Protein AF-A0A963NN75-F1 (afdb_monomer_lite)

pLDDT: mean 95.21, std 5.15, range [66.06, 98.69]

Foldseek 3Di:
DPDQLQFWAFPVRAFWAAPPPRATWGQQPVVRAIDHPPDPPGDGDNWDWDWHQTWGADPPRDTPDGGTTTITGNNVVVCVVCVVVQLVVVCVVPVDHSVVVVVVVVVCVVQQQPPDWDDDPNDIDHDGPDDDDDDPPVQPDVCNVVVVVD

Sequence (150 aa):
RHTNSPYLVGPHGYYLRDRATRKPLVWDEAAGRAATHDAPGIREALSASVQVDAVEIGADDELLADGMLAGQTAFDKLVAHMAPYSPEWAAGICDVPAQAMRKIANEYLDHACVGQTIEINGKTMPYRPVAVTLGKTVNNGWGGYECCWA

Secondary structure (DSSP, 8-state):
--SSTTBEE-TTSSBEE-TTT-PBEEEETTTTEEEETT-TT--B-SS-EEEEEEEEE-GGG-EEEEEEEEEEEHHHHHHHHHTT--HHHHHHHH---HHHHHHHHHHHHHH--TT-EEEETTEEEE---------TTTSSSTTHHHHHH-

Radius of gyration: 19.44 Å; chains: 1; bounding box: 49×41×51 Å

Structure (mmCIF, N/CA/C/O backbone):
data_AF-A0A963NN75-F1
#
_entry.id   AF-A0A963NN75-F1
#
loop_
_atom_site.group_PDB
_atom_site.id
_atom_site.type_symbol
_atom_site.label_atom_id
_atom_site.label_alt_id
_atom_site.label_comp_id
_atom_site.label_asym_id
_atom_site.label_entity_id
_atom_site.label_seq_id
_atom_site.pdbx_PDB_ins_code
_atom_site.Cartn_x
_atom_site.Cartn_y
_atom_site.Cartn_z
_atom_site.occupancy
_atom_site.B_iso_or_equiv
_atom_site.auth_seq_id
_atom_site.auth_comp_id
_atom_site.auth_asym_id
_atom_site.auth_atom_id
_atom_site.pdbx_PDB_model_num
ATOM 1 N N . ARG A 1 1 ? -6.627 -7.294 -2.985 1.00 66.06 1 ARG A N 1
ATOM 2 C CA . ARG A 1 1 ? -7.280 -6.958 -4.273 1.00 66.06 1 ARG A CA 1
ATOM 3 C C . ARG A 1 1 ? -8.218 -5.749 -4.154 1.00 66.06 1 ARG A C 1
ATOM 5 O O . ARG A 1 1 ? -9.378 -5.919 -4.447 1.00 66.06 1 ARG A O 1
ATOM 12 N N . HIS A 1 2 ? -7.778 -4.562 -3.722 1.00 83.38 2 HIS A N 1
ATOM 13 C CA . HIS A 1 2 ? -8.519 -3.277 -3.868 1.00 83.38 2 HIS A CA 1
ATOM 14 C C . HIS A 1 2 ? -7.594 -2.061 -3.635 1.00 83.38 2 HIS A C 1
ATOM 16 O O . HIS A 1 2 ? -8.053 -0.931 -3.522 1.00 83.38 2 HIS A O 1
ATOM 22 N N . THR A 1 3 ? -6.288 -2.298 -3.524 1.00 93.06 3 THR A N 1
ATOM 23 C CA . THR A 1 3 ? -5.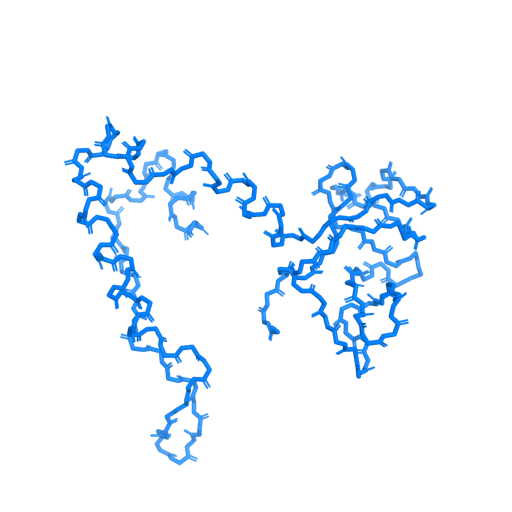266 -1.313 -3.173 1.00 93.06 3 THR A CA 1
ATOM 24 C C . THR A 1 3 ? -4.089 -1.497 -4.126 1.00 93.06 3 THR A C 1
ATOM 26 O O . THR A 1 3 ? -3.961 -2.536 -4.774 1.00 93.06 3 THR A O 1
ATOM 29 N N . ASN A 1 4 ? -3.206 -0.509 -4.171 1.00 96.31 4 ASN A N 1
ATOM 30 C CA . ASN A 1 4 ? -1.924 -0.552 -4.878 1.00 96.31 4 ASN A CA 1
ATOM 31 C C . ASN A 1 4 ? -0.833 -1.329 -4.117 1.00 96.31 4 ASN A C 1
ATOM 33 O O . ASN A 1 4 ? 0.314 -1.339 -4.550 1.00 96.31 4 ASN A O 1
ATOM 37 N N . SER A 1 5 ? -1.156 -1.968 -2.988 1.00 97.25 5 SER A N 1
ATOM 38 C CA . SER A 1 5 ? -0.186 -2.672 -2.138 1.00 97.25 5 SER A CA 1
ATOM 39 C C . SER A 1 5 ? 0.688 -3.691 -2.900 1.00 97.25 5 SER A C 1
ATOM 41 O O . SER A 1 5 ? 1.884 -3.738 -2.623 1.00 97.25 5 SER A O 1
ATOM 43 N N . PRO A 1 6 ? 0.173 -4.451 -3.890 1.00 97.75 6 PRO A N 1
ATOM 44 C CA . PRO A 1 6 ? 0.994 -5.391 -4.664 1.00 97.75 6 PRO A CA 1
ATOM 45 C C . PRO A 1 6 ? 1.870 -4.756 -5.758 1.00 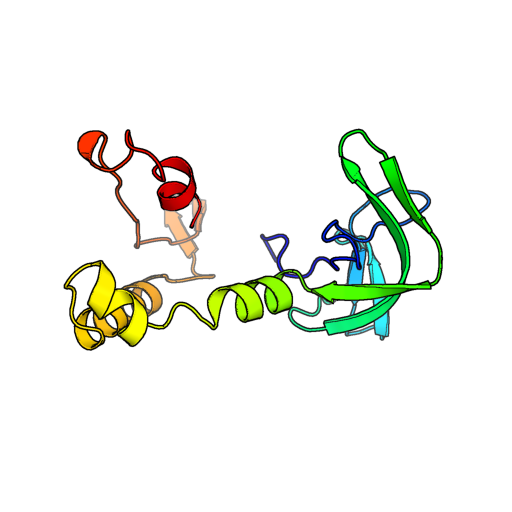97.75 6 PRO A C 1
ATOM 47 O O . PRO A 1 6 ? 2.612 -5.471 -6.431 1.00 97.75 6 PRO A O 1
ATOM 50 N N . TYR A 1 7 ? 1.757 -3.447 -6.011 1.00 98.31 7 TYR A N 1
ATOM 51 C CA . TYR A 1 7 ? 2.466 -2.805 -7.123 1.00 98.31 7 TYR A CA 1
ATOM 52 C C . TYR A 1 7 ? 3.961 -2.759 -6.836 1.00 98.31 7 TYR A C 1
ATOM 54 O O . TYR A 1 7 ? 4.370 -2.462 -5.715 1.00 98.31 7 TYR A O 1
ATOM 62 N N . LEU A 1 8 ? 4.780 -3.021 -7.850 1.00 98.69 8 LEU A N 1
ATOM 63 C CA . LEU A 1 8 ? 6.231 -2.951 -7.735 1.00 98.69 8 LEU A CA 1
ATOM 64 C C . LEU A 1 8 ? 6.690 -1.490 -7.788 1.00 98.69 8 LEU A C 1
ATOM 66 O O . LEU A 1 8 ? 6.340 -0.747 -8.704 1.00 98.69 8 LEU A O 1
ATOM 70 N N . VAL A 1 9 ? 7.490 -1.091 -6.807 1.00 98.69 9 VAL A N 1
ATOM 71 C CA . VAL A 1 9 ? 8.134 0.219 -6.685 1.00 98.69 9 VAL A CA 1
ATOM 72 C C . VAL A 1 9 ? 9.601 0.078 -7.076 1.00 98.69 9 VAL A C 1
ATOM 74 O O . VAL A 1 9 ? 10.292 -0.816 -6.578 1.00 98.69 9 VAL A O 1
ATOM 77 N N . GLY A 1 10 ? 10.045 0.948 -7.978 1.00 98.19 10 GLY A N 1
ATOM 78 C CA . GLY A 1 10 ? 11.388 0.995 -8.531 1.00 98.19 10 GLY A CA 1
ATOM 79 C C . GLY A 1 10 ? 12.405 1.723 -7.649 1.00 98.19 10 GLY A C 1
ATOM 80 O O . GLY A 1 10 ? 12.084 2.178 -6.543 1.00 98.19 10 GLY A O 1
ATOM 81 N N . PRO A 1 11 ? 13.658 1.820 -8.121 1.00 97.44 11 PRO A N 1
ATOM 82 C CA . PRO A 1 11 ? 14.757 2.431 -7.377 1.00 97.44 11 PRO A CA 1
ATOM 83 C C . PRO A 1 11 ? 14.570 3.926 -7.086 1.00 97.44 11 PRO A C 1
ATOM 85 O O . PRO A 1 11 ? 15.097 4.393 -6.077 1.00 97.44 11 PRO A O 1
ATOM 88 N N . HIS A 1 12 ? 13.813 4.665 -7.903 1.00 97.81 12 HIS A N 1
ATOM 89 C CA . HIS A 1 12 ? 13.549 6.094 -7.688 1.00 97.81 12 HIS A CA 1
ATOM 90 C C . HIS A 1 12 ? 12.255 6.357 -6.900 1.00 97.81 12 HIS A C 1
ATOM 92 O O . HIS A 1 12 ? 11.883 7.511 -6.694 1.00 97.81 12 HIS A O 1
ATOM 98 N N . GLY A 1 13 ? 11.582 5.306 -6.417 1.00 97.06 13 GLY A N 1
ATOM 99 C CA . GLY A 1 13 ? 10.380 5.415 -5.590 1.00 97.06 13 GLY A CA 1
ATOM 100 C C . GLY A 1 13 ? 9.067 5.511 -6.371 1.00 97.06 13 GLY A C 1
ATOM 101 O O . GLY A 1 13 ? 8.019 5.693 -5.753 1.00 97.06 13 GLY A O 1
ATOM 102 N N . TYR A 1 14 ? 9.091 5.346 -7.696 1.00 98.19 14 TYR A N 1
ATOM 103 C CA . TYR A 1 14 ? 7.893 5.331 -8.537 1.00 98.19 14 TYR A CA 1
ATOM 104 C C . TYR A 1 14 ? 7.496 3.903 -8.914 1.00 98.19 14 TYR A C 1
ATOM 106 O O . TYR A 1 14 ? 8.262 2.954 -8.754 1.00 98.19 14 TYR A O 1
ATOM 114 N N . TYR A 1 15 ? 6.269 3.712 -9.404 1.00 98.31 15 TYR A N 1
ATOM 115 C CA . TYR A 1 15 ? 5.842 2.386 -9.846 1.00 98.31 15 TYR A CA 1
ATOM 116 C C . TYR A 1 15 ? 6.606 1.940 -11.087 1.00 98.31 15 TYR A C 1
ATOM 118 O O . TYR A 1 15 ? 6.690 2.676 -12.073 1.00 98.31 15 TYR A O 1
ATOM 126 N N . LEU A 1 16 ? 7.067 0.691 -11.060 1.00 98.69 16 LEU A N 1
ATOM 127 C CA . LEU A 1 16 ? 7.514 -0.008 -12.253 1.00 98.69 16 LEU A CA 1
ATOM 128 C C . LEU A 1 16 ? 6.306 -0.290 -13.140 1.00 98.69 16 LEU A C 1
ATOM 130 O O . LEU A 1 16 ? 5.252 -0.743 -12.678 1.00 98.69 16 LEU A O 1
ATOM 134 N N . ARG A 1 17 ? 6.454 0.003 -14.425 1.00 98.62 17 ARG A N 1
ATOM 135 C CA . ARG A 1 17 ? 5.380 -0.052 -15.409 1.00 98.62 17 ARG A CA 1
ATOM 136 C C . ARG A 1 17 ? 5.798 -0.872 -16.614 1.00 98.62 17 ARG A C 1
ATOM 138 O O . ARG A 1 17 ? 6.969 -0.937 -16.982 1.00 98.62 17 ARG A O 1
ATOM 145 N N . ASP A 1 18 ? 4.803 -1.479 -17.242 1.00 98.25 18 ASP A N 1
ATOM 146 C CA . ASP A 1 18 ? 4.961 -2.118 -18.540 1.00 98.25 18 ASP A CA 1
ATOM 147 C C . ASP A 1 18 ? 5.319 -1.070 -19.608 1.00 98.25 18 ASP A C 1
ATOM 149 O O . ASP A 1 18 ? 4.670 -0.026 -19.699 1.00 98.25 18 ASP A O 1
ATOM 153 N N . ARG A 1 19 ? 6.333 -1.348 -20.436 1.00 96.81 19 ARG A N 1
ATOM 154 C CA . ARG A 1 19 ? 6.882 -0.386 -21.412 1.00 96.81 19 ARG A CA 1
ATOM 155 C C . ARG A 1 19 ? 5.852 0.043 -22.462 1.00 96.81 19 ARG A C 1
ATOM 157 O O . ARG A 1 19 ? 5.831 1.202 -22.869 1.00 96.81 19 ARG A O 1
ATOM 164 N N . ALA A 1 20 ? 4.994 -0.880 -22.897 1.00 96.25 20 ALA A N 1
ATOM 165 C CA . ALA A 1 20 ? 4.033 -0.628 -23.967 1.00 96.25 20 ALA A CA 1
ATOM 166 C C . ALA A 1 20 ? 2.764 0.067 -23.459 1.00 96.25 20 ALA A C 1
ATOM 168 O O . ALA A 1 20 ? 2.300 1.046 -24.039 1.00 96.25 20 ALA A O 1
ATOM 169 N N . THR A 1 21 ? 2.189 -0.442 -22.372 1.00 97.19 21 THR A N 1
ATOM 170 C CA . THR A 1 21 ? 0.892 0.007 -21.847 1.00 97.19 21 THR A CA 1
ATOM 171 C C . THR A 1 21 ? 1.013 1.069 -20.763 1.00 97.19 21 THR A C 1
ATOM 173 O O . THR A 1 21 ? 0.011 1.689 -20.409 1.00 97.19 21 THR A O 1
ATOM 176 N N . ARG A 1 22 ? 2.213 1.259 -20.198 1.00 97.19 22 ARG A N 1
ATOM 177 C CA . ARG A 1 22 ? 2.495 2.106 -19.027 1.00 97.19 22 ARG A CA 1
ATOM 178 C C . ARG A 1 22 ? 1.700 1.721 -17.777 1.00 97.19 22 ARG A C 1
ATOM 180 O O . ARG A 1 22 ? 1.646 2.486 -16.811 1.00 97.19 22 ARG A O 1
ATOM 187 N N . LYS A 1 23 ? 1.077 0.541 -17.755 1.00 97.69 23 LYS A N 1
ATOM 188 C CA . LYS A 1 23 ? 0.322 0.059 -16.596 1.00 97.69 23 LYS A CA 1
ATOM 189 C C . LYS A 1 23 ? 1.279 -0.378 -15.485 1.00 97.69 23 LYS A C 1
ATOM 191 O O . LYS A 1 23 ? 2.308 -0.975 -15.800 1.00 97.69 23 LYS A O 1
ATOM 196 N N . PRO A 1 24 ? 0.946 -0.129 -14.206 1.00 97.88 24 PRO A N 1
ATOM 197 C CA . PRO A 1 24 ? 1.733 -0.632 -13.086 1.00 97.88 24 PRO A CA 1
ATOM 198 C C . PRO A 1 24 ? 1.864 -2.153 -13.123 1.00 97.88 24 PRO A C 1
ATOM 200 O O . PRO A 1 24 ? 0.902 -2.864 -13.452 1.00 97.88 24 PRO A O 1
ATOM 203 N N . LEU A 1 25 ? 3.058 -2.620 -12.772 1.00 98.44 25 LEU A N 1
ATOM 204 C CA . LEU A 1 25 ? 3.398 -4.029 -12.685 1.00 98.44 25 LEU A CA 1
ATOM 205 C C . LEU A 1 25 ? 3.199 -4.559 -11.265 1.00 98.44 25 LEU A C 1
ATOM 207 O O . LEU A 1 25 ? 3.468 -3.877 -10.276 1.00 98.44 25 LEU A O 1
ATOM 211 N N . VAL A 1 26 ? 2.776 -5.813 -11.193 1.00 98.38 26 VAL A N 1
ATOM 212 C CA . VAL A 1 26 ? 2.714 -6.640 -9.985 1.00 98.38 26 VAL A CA 1
ATOM 213 C C . VAL A 1 26 ? 3.504 -7.924 -10.226 1.00 98.38 26 VAL A C 1
ATOM 215 O O . VAL A 1 26 ? 3.803 -8.272 -11.373 1.00 98.38 26 VAL A O 1
ATOM 218 N N . TRP A 1 27 ? 3.822 -8.652 -9.158 1.00 98.44 27 TRP A N 1
ATOM 219 C CA . TRP A 1 27 ? 4.380 -9.998 -9.271 1.00 98.44 27 TRP A CA 1
ATOM 220 C C . TRP A 1 27 ? 3.261 -11.045 -9.246 1.00 98.44 27 TRP A C 1
ATOM 222 O O . TRP A 1 27 ? 2.495 -11.104 -8.285 1.00 98.44 27 TRP A O 1
ATOM 232 N N . ASP A 1 28 ? 3.157 -11.853 -10.303 1.00 97.75 28 ASP A N 1
ATOM 233 C CA . ASP A 1 28 ? 2.250 -12.999 -10.369 1.00 97.75 28 ASP A CA 1
ATOM 234 C C . ASP A 1 28 ? 2.943 -14.226 -9.767 1.00 97.75 28 ASP A C 1
ATOM 236 O O . ASP A 1 28 ? 3.769 -14.872 -10.418 1.00 97.75 28 ASP A O 1
ATOM 240 N N . GLU A 1 29 ? 2.622 -14.555 -8.516 1.00 96.25 29 GLU A N 1
ATOM 241 C CA . GLU A 1 29 ? 3.265 -15.659 -7.794 1.00 96.25 29 GLU A CA 1
ATOM 242 C C . GLU A 1 29 ? 2.910 -17.035 -8.369 1.00 96.25 29 GLU A C 1
ATOM 244 O O . GLU A 1 29 ? 3.668 -17.987 -8.195 1.00 96.25 29 GLU A O 1
ATOM 249 N N . ALA A 1 30 ? 1.785 -17.150 -9.084 1.00 95.12 30 ALA A N 1
ATOM 250 C CA . ALA A 1 30 ? 1.389 -18.405 -9.715 1.00 95.12 30 ALA A CA 1
ATOM 251 C C . ALA A 1 30 ? 2.232 -18.707 -10.962 1.00 95.12 30 ALA A C 1
ATOM 253 O O . ALA A 1 30 ? 2.549 -19.867 -11.224 1.00 95.12 30 ALA A O 1
ATOM 254 N N . ALA A 1 31 ? 2.595 -17.671 -11.724 1.00 96.19 31 ALA A N 1
ATOM 255 C CA . ALA A 1 31 ? 3.376 -17.796 -12.953 1.00 96.19 31 ALA A CA 1
ATOM 256 C C . ALA A 1 31 ? 4.869 -17.464 -12.781 1.00 96.19 31 ALA A C 1
ATOM 258 O O . ALA A 1 31 ? 5.643 -17.683 -13.712 1.00 96.19 31 ALA A O 1
ATOM 259 N N . GLY A 1 32 ? 5.278 -16.923 -11.629 1.00 96.88 32 GLY A N 1
ATOM 260 C CA . GLY A 1 32 ? 6.666 -16.556 -11.342 1.00 96.88 32 GLY A CA 1
ATOM 261 C C . GLY A 1 32 ? 7.201 -15.450 -12.255 1.00 96.88 32 GLY A C 1
ATOM 262 O O . GLY A 1 32 ? 8.345 -15.526 -12.699 1.00 96.88 32 GLY A O 1
ATOM 263 N N . ARG A 1 33 ? 6.371 -14.451 -12.583 1.00 97.31 33 ARG A N 1
ATOM 264 C CA . ARG A 1 33 ? 6.735 -13.355 -13.496 1.00 97.31 33 ARG A CA 1
ATOM 265 C C . ARG A 1 33 ? 6.025 -12.049 -13.154 1.00 97.31 33 ARG A C 1
ATOM 267 O O . ARG A 1 33 ? 4.978 -12.049 -12.511 1.00 97.31 33 ARG A O 1
ATOM 274 N N . ALA A 1 34 ? 6.544 -10.939 -13.674 1.00 97.69 34 ALA A N 1
ATOM 275 C CA . ALA A 1 34 ? 5.808 -9.682 -13.692 1.00 97.69 34 ALA A CA 1
ATOM 276 C C . ALA A 1 34 ? 4.592 -9.759 -14.635 1.00 97.69 34 ALA A C 1
ATOM 278 O O . ALA A 1 34 ? 4.610 -10.430 -15.677 1.00 97.69 34 ALA A O 1
ATOM 279 N N . ALA A 1 35 ? 3.534 -9.047 -14.265 1.00 97.75 35 ALA A N 1
ATOM 280 C CA . ALA A 1 35 ? 2.337 -8.855 -15.072 1.00 97.75 35 ALA A CA 1
ATOM 281 C C . ALA A 1 35 ? 1.754 -7.461 -14.811 1.00 97.75 35 ALA A C 1
ATOM 283 O O . ALA A 1 35 ? 2.008 -6.870 -13.761 1.00 97.75 35 ALA A O 1
ATOM 284 N N . THR A 1 36 ? 0.947 -6.934 -15.735 1.00 97.81 36 THR A N 1
ATOM 285 C CA . THR A 1 36 ? 0.142 -5.744 -15.429 1.00 97.81 36 THR A CA 1
ATOM 286 C C . THR A 1 36 ? -0.885 -6.096 -14.352 1.00 97.81 36 THR A C 1
ATOM 288 O O . THR A 1 36 ? -1.418 -7.204 -14.344 1.00 97.81 36 THR A O 1
ATOM 291 N N . HIS A 1 37 ? -1.171 -5.162 -13.442 1.00 95.88 37 HIS A N 1
ATOM 292 C CA . HIS A 1 37 ? -2.094 -5.386 -12.313 1.00 95.88 37 HIS A CA 1
ATOM 293 C C . HIS A 1 37 ? -3.512 -5.857 -12.708 1.00 95.88 37 HIS A C 1
ATOM 295 O O . HIS A 1 37 ? -4.235 -6.413 -11.890 1.00 95.88 37 HIS A O 1
ATOM 301 N N . ASP A 1 38 ? -3.928 -5.623 -13.952 1.00 95.31 38 ASP A N 1
ATOM 302 C CA . ASP A 1 38 ? -5.242 -5.974 -14.493 1.00 95.31 38 ASP A CA 1
ATOM 303 C C . ASP A 1 38 ? -5.222 -7.218 -15.396 1.00 95.31 38 ASP A C 1
ATOM 305 O O . ASP A 1 38 ? -6.235 -7.557 -16.013 1.00 95.31 38 ASP A O 1
ATOM 309 N N . ALA A 1 39 ? -4.081 -7.907 -15.496 1.00 95.62 39 ALA A N 1
ATOM 310 C CA . ALA A 1 39 ? -3.973 -9.110 -16.303 1.00 95.62 39 ALA A CA 1
ATOM 311 C C . ALA A 1 39 ? -4.908 -10.218 -15.766 1.00 95.62 39 ALA A C 1
ATOM 313 O O . ALA A 1 39 ? -4.963 -10.476 -14.559 1.00 95.62 39 ALA A O 1
ATOM 314 N N . PRO A 1 40 ? -5.662 -10.906 -16.642 1.00 95.25 40 PRO A N 1
ATOM 315 C CA . PRO A 1 40 ? -6.620 -11.915 -16.212 1.00 95.25 40 PRO A CA 1
ATOM 316 C C . PRO A 1 40 ? -5.912 -13.118 -15.581 1.00 95.25 40 PRO A C 1
ATOM 318 O O . PRO A 1 40 ? -4.906 -13.605 -16.091 1.00 95.25 40 PRO A O 1
ATOM 321 N N . GLY A 1 41 ? -6.474 -13.627 -14.483 1.00 93.75 41 GLY A N 1
ATOM 322 C CA . GLY A 1 41 ? -6.014 -14.865 -13.845 1.00 93.75 41 GLY A CA 1
ATOM 323 C C . GLY A 1 41 ? -4.745 -14.749 -12.997 1.00 93.75 41 GLY A C 1
ATOM 324 O O . GLY A 1 41 ? -4.337 -15.756 -12.424 1.00 93.75 41 GLY A O 1
ATOM 325 N N . ILE A 1 42 ? -4.153 -13.558 -12.862 1.00 96.00 42 ILE A N 1
ATOM 326 C CA . ILE A 1 42 ? -2.958 -13.377 -12.028 1.00 96.00 42 ILE A CA 1
ATOM 327 C C . ILE A 1 42 ? -3.250 -13.608 -10.546 1.00 96.00 42 ILE A C 1
ATOM 329 O O . ILE A 1 42 ? -4.351 -13.320 -10.042 1.00 96.00 42 ILE A O 1
ATOM 333 N N . ARG A 1 43 ? -2.223 -14.067 -9.830 1.00 95.75 43 ARG A N 1
ATOM 334 C CA . ARG A 1 43 ? -2.191 -14.100 -8.372 1.00 95.75 43 ARG A CA 1
ATOM 335 C C . ARG A 1 43 ? -1.148 -13.104 -7.867 1.00 95.75 43 ARG A C 1
ATOM 337 O O . ARG A 1 43 ? 0.040 -13.387 -7.850 1.00 95.75 43 ARG A O 1
ATOM 344 N N . GLU A 1 44 ? -1.617 -11.922 -7.487 1.00 95.88 44 GLU A N 1
ATOM 345 C CA . GLU A 1 44 ? -0.776 -10.838 -6.972 1.00 95.88 44 GLU A CA 1
ATOM 346 C C . GLU A 1 44 ? -0.058 -11.255 -5.678 1.00 95.88 44 GLU A C 1
ATOM 348 O O . GLU A 1 44 ? -0.719 -11.602 -4.696 1.00 95.88 44 GLU A O 1
ATOM 353 N N . ALA A 1 45 ? 1.271 -11.162 -5.655 1.00 96.88 45 ALA A N 1
ATOM 354 C CA . ALA A 1 45 ? 2.046 -11.292 -4.427 1.00 96.88 45 ALA A CA 1
ATOM 355 C C . ALA A 1 45 ? 1.953 -10.001 -3.601 1.00 96.88 45 ALA A C 1
ATOM 357 O O . ALA A 1 45 ? 2.224 -8.910 -4.104 1.00 96.88 45 ALA A O 1
ATOM 358 N N . LEU A 1 46 ? 1.601 -10.118 -2.317 1.00 96.12 46 LEU A N 1
ATOM 359 C CA . LEU A 1 46 ? 1.599 -8.969 -1.405 1.00 96.12 46 LEU A CA 1
ATOM 360 C C . LEU A 1 46 ? 3.015 -8.583 -0.958 1.00 96.12 46 LEU A C 1
ATOM 362 O O . LEU A 1 46 ? 3.245 -7.424 -0.657 1.00 96.12 46 LEU A O 1
ATOM 366 N N . SER A 1 47 ? 3.943 -9.539 -0.925 1.00 97.75 47 SER A N 1
ATOM 367 C CA . SER A 1 47 ? 5.347 -9.320 -0.579 1.00 97.75 47 SER A CA 1
ATOM 368 C C . SER A 1 47 ? 6.223 -9.940 -1.659 1.00 97.75 47 SER A C 1
ATOM 370 O O . SER A 1 47 ? 6.053 -11.111 -2.004 1.00 97.75 47 SER A O 1
ATOM 372 N N . ALA A 1 48 ? 7.117 -9.142 -2.235 1.00 97.81 48 ALA A N 1
ATOM 373 C CA . ALA A 1 48 ? 8.034 -9.567 -3.285 1.00 97.81 48 ALA A CA 1
ATOM 374 C C . ALA A 1 48 ? 9.175 -8.556 -3.443 1.00 97.81 48 ALA A C 1
ATOM 376 O O . ALA A 1 48 ? 8.965 -7.342 -3.401 1.00 97.81 48 ALA A O 1
ATOM 377 N N . SER A 1 49 ? 10.375 -9.079 -3.696 1.00 98.19 49 SER A N 1
ATOM 378 C CA . SER A 1 49 ? 11.557 -8.329 -4.125 1.00 98.19 49 SER A CA 1
ATOM 379 C C . SER A 1 49 ? 12.173 -9.069 -5.309 1.00 98.19 49 SER A C 1
ATOM 381 O O . SER A 1 49 ? 12.610 -10.212 -5.164 1.00 98.19 49 SER A O 1
ATOM 383 N N . VAL A 1 50 ? 12.113 -8.469 -6.496 1.00 98.38 50 VAL A N 1
ATOM 384 C CA . VAL A 1 50 ? 12.354 -9.144 -7.781 1.00 98.38 50 VAL A CA 1
ATOM 385 C C . VAL A 1 50 ? 13.078 -8.234 -8.773 1.00 98.38 50 VAL A C 1
ATOM 387 O O . VAL A 1 50 ? 13.119 -7.019 -8.603 1.00 98.38 50 VAL A O 1
ATOM 390 N N . GLN A 1 51 ? 13.644 -8.826 -9.824 1.00 98.31 51 GLN A N 1
ATOM 391 C CA . GLN A 1 51 ? 14.161 -8.113 -10.995 1.00 98.31 51 GLN A CA 1
ATOM 392 C C . GLN A 1 51 ? 13.167 -8.277 -12.146 1.00 98.31 51 GLN A C 1
ATOM 394 O O . GLN A 1 51 ? 12.753 -9.403 -12.433 1.00 98.31 51 GLN A O 1
ATOM 399 N N . VAL A 1 52 ? 12.761 -7.176 -12.777 1.00 97.75 52 VAL A N 1
ATOM 400 C CA . VAL A 1 52 ? 11.764 -7.182 -13.859 1.00 97.75 52 VAL A CA 1
ATOM 401 C C . VAL A 1 52 ? 12.190 -6.257 -14.997 1.00 97.75 52 VAL A C 1
ATOM 403 O O . VAL A 1 52 ? 12.713 -5.177 -14.743 1.00 97.75 52 VAL A O 1
ATOM 406 N N . ASP A 1 53 ? 11.963 -6.670 -16.249 1.00 97.94 53 ASP A N 1
ATOM 407 C CA . ASP A 1 53 ? 12.117 -5.775 -17.405 1.00 97.94 53 ASP A CA 1
ATOM 408 C C . ASP A 1 53 ? 10.946 -4.785 -17.422 1.00 97.94 53 ASP A C 1
ATOM 410 O O . ASP A 1 53 ? 9.791 -5.184 -17.599 1.00 97.94 53 ASP A O 1
ATOM 414 N N . ALA A 1 54 ? 11.230 -3.513 -17.156 1.00 98.50 54 ALA A N 1
ATOM 415 C CA . ALA A 1 54 ? 10.225 -2.487 -16.919 1.00 98.50 54 ALA A CA 1
ATOM 416 C C . ALA A 1 54 ? 10.760 -1.082 -17.218 1.00 98.50 54 ALA A C 1
ATOM 418 O O . ALA A 1 54 ? 11.957 -0.865 -17.407 1.00 98.50 54 ALA A O 1
ATOM 419 N N . VAL A 1 55 ? 9.846 -0.114 -17.197 1.00 98.62 55 VAL A N 1
ATOM 420 C CA . VAL A 1 55 ? 10.172 1.311 -17.133 1.00 98.62 55 VAL A CA 1
ATOM 421 C C . VAL A 1 55 ? 9.731 1.894 -15.795 1.00 98.62 55 VAL A C 1
ATOM 423 O O . VAL A 1 55 ? 8.684 1.521 -15.264 1.00 98.62 55 VAL A O 1
ATOM 426 N N . GLU A 1 56 ? 10.506 2.827 -15.256 1.00 98.56 56 GLU A N 1
ATOM 427 C CA . GLU A 1 56 ? 10.109 3.652 -14.114 1.00 98.56 56 GLU A CA 1
ATOM 428 C C . GLU A 1 56 ? 9.767 5.055 -14.619 1.00 98.56 56 GLU A C 1
ATOM 430 O O . GLU A 1 56 ? 10.602 5.721 -15.231 1.00 98.56 56 GLU A O 1
ATOM 435 N N . ILE A 1 57 ? 8.523 5.482 -14.391 1.00 98.00 57 ILE A N 1
ATOM 436 C CA . ILE A 1 57 ? 8.011 6.773 -14.865 1.00 98.00 57 ILE A CA 1
ATOM 437 C C . ILE A 1 57 ? 7.729 7.664 -13.656 1.00 98.00 57 ILE A C 1
ATOM 439 O O . ILE A 1 57 ? 6.932 7.289 -12.789 1.00 98.00 57 ILE A O 1
ATOM 443 N N . GLY A 1 58 ? 8.403 8.811 -13.623 1.00 96.06 58 GLY A N 1
ATOM 444 C CA . GLY A 1 58 ? 8.338 9.834 -12.589 1.00 96.06 58 GLY A CA 1
ATOM 445 C C . GLY A 1 58 ? 7.174 10.811 -12.749 1.00 96.06 58 GLY A C 1
ATOM 446 O O . GLY A 1 58 ? 6.166 10.526 -13.400 1.00 96.06 58 GLY A O 1
ATOM 447 N N . ALA A 1 59 ? 7.323 11.984 -12.132 1.00 94.88 59 ALA A N 1
ATOM 448 C CA . ALA A 1 59 ? 6.432 13.116 -12.366 1.00 94.88 59 ALA A CA 1
ATOM 449 C C . ALA A 1 59 ? 6.498 13.572 -13.835 1.00 94.88 59 ALA A C 1
ATOM 451 O O . ALA A 1 59 ? 7.495 13.346 -14.516 1.00 94.88 59 ALA A O 1
ATOM 452 N N . ASP A 1 60 ? 5.421 14.193 -14.320 1.00 95.06 60 ASP A N 1
ATOM 453 C CA . ASP A 1 60 ? 5.345 14.779 -15.667 1.00 95.06 60 ASP A CA 1
ATOM 454 C C . ASP A 1 60 ? 5.745 13.822 -16.816 1.00 95.06 60 ASP A C 1
ATOM 456 O O . ASP A 1 60 ? 6.279 14.245 -17.838 1.00 95.06 60 ASP A O 1
ATOM 460 N N . ASP A 1 61 ? 5.469 12.519 -16.651 1.00 93.38 61 ASP A N 1
ATOM 461 C CA . ASP A 1 61 ? 5.820 11.437 -17.587 1.00 93.38 61 ASP A CA 1
ATOM 462 C C . ASP A 1 61 ? 7.335 11.271 -17.857 1.00 93.38 61 ASP A C 1
ATOM 464 O O . ASP A 1 61 ? 7.734 10.663 -18.857 1.00 93.38 61 ASP A O 1
ATOM 468 N N . GLU A 1 62 ? 8.200 11.757 -16.962 1.00 97.38 62 GLU A N 1
ATOM 469 C CA . GLU A 1 62 ? 9.650 11.587 -17.077 1.00 97.38 62 GLU A CA 1
ATOM 470 C C . GLU A 1 62 ? 10.053 10.106 -16.977 1.00 97.38 62 GLU A C 1
ATOM 472 O O . GLU A 1 62 ? 9.702 9.409 -16.024 1.00 97.38 62 GLU A O 1
ATOM 477 N N . LEU A 1 63 ? 10.825 9.612 -17.949 1.00 97.81 63 LEU A N 1
ATOM 478 C CA . LEU A 1 63 ? 11.389 8.263 -17.909 1.00 97.81 63 LEU A CA 1
ATOM 479 C C . LEU A 1 63 ? 12.661 8.260 -17.051 1.00 97.81 63 LEU A C 1
ATOM 481 O O . LEU A 1 63 ? 13.720 8.680 -17.510 1.00 97.81 63 LEU A O 1
ATOM 485 N N . LEU A 1 64 ? 12.555 7.760 -15.820 1.00 98.31 64 LEU A N 1
ATOM 486 C CA . LEU A 1 64 ? 13.653 7.743 -14.847 1.00 98.31 64 LEU A CA 1
ATOM 487 C C . LEU A 1 64 ? 14.575 6.529 -15.018 1.00 98.31 64 LEU A C 1
ATOM 489 O O . LEU A 1 64 ? 15.768 6.606 -14.727 1.00 98.31 64 LEU A O 1
ATOM 493 N N . ALA A 1 65 ? 14.033 5.398 -15.479 1.00 98.12 65 ALA A N 1
ATOM 494 C CA . ALA A 1 65 ? 14.799 4.180 -15.734 1.00 98.12 65 ALA A CA 1
ATOM 495 C C . ALA A 1 65 ? 14.109 3.270 -16.764 1.00 98.12 65 ALA A C 1
ATOM 497 O O . ALA A 1 65 ? 12.881 3.253 -16.860 1.00 98.12 65 ALA A O 1
ATOM 498 N N . ASP A 1 66 ? 14.900 2.484 -17.500 1.00 98.19 66 ASP A N 1
ATOM 499 C CA . ASP A 1 66 ? 14.432 1.504 -18.489 1.00 98.19 66 ASP A CA 1
ATOM 500 C C . ASP A 1 66 ? 15.368 0.282 -18.518 1.00 98.19 66 ASP A C 1
ATOM 502 O O . ASP A 1 66 ? 16.591 0.431 -18.583 1.00 98.19 66 ASP A O 1
ATOM 506 N N . GLY A 1 67 ? 14.798 -0.922 -18.461 1.00 98.06 67 GLY A N 1
ATOM 507 C CA . GLY A 1 67 ? 15.509 -2.194 -18.574 1.00 98.06 67 GLY A CA 1
ATOM 508 C C . GLY A 1 67 ? 15.200 -3.138 -17.417 1.00 98.06 67 GLY A C 1
ATOM 509 O O . GLY A 1 67 ? 14.099 -3.138 -16.873 1.00 98.06 67 GLY A O 1
ATOM 510 N N . MET A 1 68 ? 16.179 -3.957 -17.026 1.00 98.25 68 MET A N 1
ATOM 511 C CA . MET A 1 68 ? 16.042 -4.857 -15.878 1.00 98.25 68 MET A CA 1
ATOM 512 C C . MET A 1 68 ? 16.194 -4.068 -14.571 1.00 98.25 68 MET A C 1
ATOM 514 O O . MET A 1 68 ? 17.299 -3.650 -14.225 1.00 98.25 68 MET A O 1
ATOM 518 N N . LEU A 1 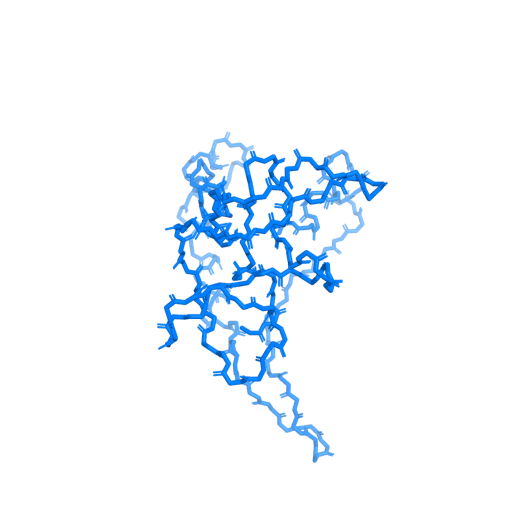69 ? 15.084 -3.850 -13.864 1.00 98.56 69 LEU A N 1
ATOM 519 C CA . LEU A 1 69 ? 15.009 -3.005 -12.674 1.00 98.56 69 LEU A CA 1
ATOM 520 C C . LEU A 1 69 ? 14.662 -3.818 -11.424 1.00 98.56 69 LEU A C 1
ATOM 522 O O . LEU A 1 69 ? 13.825 -4.724 -11.454 1.00 98.56 69 LEU A O 1
ATOM 526 N N . ALA A 1 70 ? 15.269 -3.434 -10.299 1.00 98.44 70 ALA A N 1
ATOM 527 C CA . ALA A 1 70 ? 14.904 -3.948 -8.986 1.00 98.44 70 ALA A CA 1
ATOM 528 C C . ALA A 1 70 ? 13.540 -3.380 -8.571 1.00 98.44 70 ALA A C 1
ATOM 530 O O . ALA A 1 70 ? 13.376 -2.163 -8.474 1.00 98.44 70 ALA A O 1
ATOM 531 N N . GLY A 1 71 ? 12.581 -4.260 -8.300 1.00 98.25 71 GLY A N 1
ATOM 532 C CA . GLY A 1 71 ? 11.242 -3.913 -7.843 1.00 98.25 71 GLY A CA 1
ATOM 533 C C . GLY A 1 71 ? 10.931 -4.541 -6.493 1.00 98.25 71 GLY A C 1
ATOM 534 O O . GLY A 1 71 ? 11.199 -5.722 -6.275 1.00 98.25 71 GLY A O 1
ATOM 535 N N . GLN A 1 72 ? 10.320 -3.764 -5.604 1.00 98.62 72 GLN A N 1
ATOM 536 C CA . GLN A 1 72 ? 9.780 -4.250 -4.334 1.00 98.62 72 GLN A CA 1
ATOM 537 C C . GLN A 1 72 ? 8.315 -3.839 -4.209 1.00 98.62 72 GLN A C 1
ATOM 539 O O . GLN A 1 72 ? 7.958 -2.744 -4.637 1.00 98.62 72 GLN A O 1
ATOM 544 N N . THR A 1 73 ? 7.462 -4.682 -3.628 1.00 98.62 73 THR A N 1
ATOM 545 C CA . THR A 1 73 ? 6.041 -4.329 -3.473 1.00 98.62 73 THR A CA 1
ATOM 546 C C . THR A 1 73 ? 5.850 -3.060 -2.635 1.00 98.62 73 THR A C 1
ATOM 548 O O . THR A 1 73 ? 6.571 -2.807 -1.665 1.00 98.62 73 THR A O 1
ATOM 551 N N . ALA A 1 74 ? 4.843 -2.259 -2.985 1.00 98.38 74 ALA A N 1
ATOM 552 C CA . ALA A 1 74 ? 4.459 -1.075 -2.227 1.00 98.38 74 ALA A CA 1
ATOM 553 C C . ALA A 1 74 ? 4.060 -1.426 -0.784 1.00 98.38 74 ALA A C 1
ATOM 555 O O . ALA A 1 74 ? 4.281 -0.627 0.121 1.00 98.38 74 ALA A O 1
ATOM 556 N N . PHE A 1 75 ? 3.526 -2.629 -0.549 1.00 98.00 75 PHE A N 1
ATOM 557 C CA . PHE A 1 75 ? 3.269 -3.151 0.790 1.00 98.00 75 PHE A CA 1
ATOM 558 C C . PHE A 1 75 ? 4.551 -3.308 1.607 1.00 98.00 75 PHE A C 1
ATOM 560 O O . PHE A 1 75 ? 4.615 -2.793 2.716 1.00 98.00 75 PHE A O 1
ATOM 567 N N . ASP A 1 76 ? 5.584 -3.960 1.067 1.00 98.38 76 ASP A N 1
ATOM 568 C CA . ASP A 1 76 ? 6.854 -4.116 1.786 1.00 98.38 76 ASP A CA 1
ATOM 569 C C . ASP A 1 76 ? 7.509 -2.753 2.051 1.00 98.38 76 ASP A C 1
ATOM 571 O O . ASP A 1 76 ? 8.054 -2.522 3.132 1.00 98.38 76 ASP A O 1
ATOM 575 N N . LYS A 1 77 ? 7.409 -1.818 1.093 1.00 98.12 77 LYS A N 1
ATOM 576 C CA . LYS A 1 77 ? 7.834 -0.423 1.287 1.00 98.12 77 LYS A CA 1
ATOM 577 C C . LYS A 1 77 ? 7.060 0.247 2.425 1.00 98.12 77 LYS A C 1
ATOM 579 O O . LYS A 1 77 ? 7.680 0.901 3.259 1.00 98.12 77 LYS A O 1
ATOM 584 N N . LEU A 1 78 ? 5.740 0.061 2.489 1.00 96.88 78 LEU A N 1
ATOM 585 C CA . LEU A 1 78 ? 4.894 0.595 3.556 1.00 96.88 78 LEU A CA 1
ATOM 586 C C . LEU A 1 78 ? 5.239 -0.028 4.913 1.00 96.88 78 LEU A C 1
ATOM 588 O O . LEU A 1 78 ? 5.391 0.702 5.882 1.00 96.88 78 LEU A O 1
ATOM 592 N N . VAL A 1 79 ? 5.423 -1.347 4.995 1.00 97.50 79 VAL A N 1
ATOM 593 C CA . VAL A 1 79 ? 5.829 -2.029 6.236 1.00 97.50 79 VAL A CA 1
ATOM 594 C C . VAL A 1 79 ? 7.175 -1.496 6.728 1.00 97.50 79 VAL A C 1
ATOM 596 O O . VAL A 1 79 ? 7.312 -1.174 7.908 1.00 97.50 79 VAL A O 1
ATOM 599 N N . ALA A 1 80 ? 8.153 -1.343 5.831 1.00 97.19 80 ALA A N 1
ATOM 600 C CA . ALA A 1 80 ? 9.453 -0.768 6.167 1.00 97.19 80 ALA A CA 1
ATOM 601 C C . ALA A 1 80 ? 9.343 0.699 6.610 1.00 97.19 80 ALA A C 1
ATOM 603 O O . ALA A 1 80 ? 9.993 1.092 7.577 1.00 97.19 80 ALA A O 1
ATOM 604 N N . HIS A 1 81 ? 8.500 1.494 5.942 1.00 95.94 81 HIS A N 1
ATOM 605 C CA . HIS A 1 81 ? 8.218 2.872 6.338 1.00 95.94 81 HIS A CA 1
ATOM 606 C C . HIS A 1 81 ? 7.549 2.939 7.713 1.00 95.94 81 HIS A C 1
ATOM 608 O O . HIS A 1 81 ? 7.898 3.805 8.504 1.00 95.94 81 HIS A O 1
ATOM 614 N N . MET A 1 82 ? 6.646 2.003 8.022 1.00 95.94 82 MET A N 1
ATOM 615 C CA . MET A 1 82 ? 5.913 1.972 9.285 1.00 95.94 82 MET A CA 1
ATOM 616 C C . MET A 1 82 ? 6.744 1.479 10.478 1.00 95.94 82 MET A C 1
ATOM 618 O O . MET A 1 82 ? 6.428 1.805 11.622 1.00 95.94 82 MET A O 1
ATOM 622 N N . ALA A 1 83 ? 7.810 0.712 10.231 1.00 97.00 83 ALA A N 1
ATOM 623 C CA . ALA A 1 83 ? 8.615 0.056 11.263 1.00 97.00 83 ALA A CA 1
ATOM 624 C C . ALA A 1 83 ? 9.153 0.976 12.388 1.00 97.00 83 ALA A C 1
ATOM 626 O O . ALA A 1 83 ? 9.172 0.528 13.537 1.00 97.00 83 ALA A O 1
ATOM 627 N N . PRO A 1 84 ? 9.571 2.234 12.133 1.00 97.00 84 PRO A N 1
ATOM 628 C CA . PRO A 1 84 ? 10.043 3.135 13.187 1.00 97.00 84 PRO A CA 1
ATOM 629 C C . PRO A 1 84 ? 8.931 3.664 14.107 1.00 97.00 84 PRO A C 1
ATOM 631 O O . PRO A 1 84 ? 9.223 4.110 15.215 1.00 97.00 84 PRO A O 1
ATOM 634 N N . TYR A 1 85 ? 7.666 3.626 13.676 1.00 96.00 85 TYR A N 1
ATOM 635 C CA . TYR A 1 85 ? 6.534 4.244 14.376 1.00 96.00 85 TYR A CA 1
ATOM 636 C C . TYR A 1 85 ? 5.886 3.283 15.378 1.00 96.00 85 TYR A C 1
ATOM 638 O O . TYR A 1 85 ? 4.693 2.979 15.314 1.00 96.00 85 TYR A O 1
ATOM 646 N N . SER A 1 86 ? 6.681 2.768 16.316 1.00 97.12 86 SER A N 1
ATOM 647 C CA . SER A 1 86 ? 6.153 1.901 17.368 1.00 97.12 86 SER A CA 1
ATOM 648 C C . SER A 1 86 ? 5.238 2.678 18.327 1.00 97.12 86 SER A C 1
ATOM 650 O O . SER A 1 86 ? 5.425 3.881 18.535 1.00 97.12 86 SER A O 1
ATOM 652 N N . PRO A 1 87 ? 4.278 2.009 18.989 1.00 97.88 87 PRO A N 1
ATOM 653 C CA . PRO A 1 87 ? 3.492 2.655 20.035 1.00 97.88 87 PRO A CA 1
ATOM 654 C C . PRO A 1 87 ? 4.342 3.197 21.197 1.00 97.88 87 PRO A C 1
ATOM 656 O O . PRO A 1 87 ? 3.957 4.174 21.825 1.00 97.88 87 PRO A O 1
ATOM 659 N N . GLU A 1 88 ? 5.500 2.598 21.494 1.00 97.94 88 GLU A N 1
ATOM 660 C CA . GLU A 1 88 ? 6.441 3.093 22.512 1.00 97.94 88 GLU A CA 1
ATOM 661 C C . GLU A 1 88 ? 7.065 4.426 22.105 1.00 97.94 88 GLU A C 1
ATOM 663 O O . GLU A 1 88 ? 7.167 5.335 22.926 1.00 97.94 88 GLU A O 1
ATOM 668 N N . TRP A 1 89 ? 7.461 4.548 20.837 1.00 97.81 89 TRP A N 1
ATOM 669 C CA . TRP A 1 89 ? 7.937 5.807 20.278 1.00 97.81 89 TRP A CA 1
ATOM 670 C C . TRP A 1 89 ? 6.824 6.862 20.302 1.00 97.81 89 TRP A C 1
ATOM 672 O O . TRP A 1 89 ? 7.029 7.968 20.802 1.00 97.81 89 TRP A O 1
ATOM 682 N N . ALA A 1 90 ? 5.623 6.499 19.842 1.00 97.19 90 ALA A N 1
ATOM 683 C CA . ALA A 1 90 ? 4.487 7.413 19.764 1.00 97.19 90 ALA A CA 1
ATOM 684 C C . ALA A 1 90 ? 4.016 7.880 21.152 1.00 97.19 90 ALA A C 1
ATOM 686 O O . ALA A 1 90 ? 3.577 9.022 21.300 1.00 97.19 90 ALA A O 1
ATOM 687 N N . ALA A 1 91 ? 4.130 7.029 22.177 1.00 98.06 91 ALA A N 1
ATOM 688 C CA . ALA A 1 91 ? 3.741 7.360 23.544 1.00 98.06 91 ALA A CA 1
ATOM 689 C C . ALA A 1 91 ? 4.503 8.572 24.096 1.00 98.06 91 ALA A C 1
ATOM 691 O O . ALA A 1 91 ? 3.910 9.386 24.796 1.00 98.06 91 ALA A O 1
ATOM 692 N N . GLY A 1 92 ? 5.782 8.730 23.738 1.00 96.94 92 GLY A N 1
ATOM 693 C CA . GLY A 1 92 ? 6.580 9.896 24.130 1.00 96.94 92 GLY A CA 1
ATOM 694 C C . GLY A 1 92 ? 6.241 11.187 23.375 1.00 96.94 92 GLY A C 1
ATOM 695 O O . GLY A 1 92 ? 6.741 12.243 23.746 1.00 96.94 92 GLY A O 1
ATOM 696 N N . ILE A 1 93 ? 5.432 11.114 22.313 1.00 96.19 93 ILE A N 1
ATOM 697 C CA . ILE A 1 93 ? 5.073 12.260 21.461 1.00 96.19 93 ILE A CA 1
ATOM 698 C C . ILE A 1 93 ? 3.668 12.770 21.766 1.00 96.19 93 ILE A C 1
ATOM 700 O O . ILE A 1 93 ? 3.442 13.977 21.768 1.00 96.19 93 ILE A O 1
ATOM 704 N N . CYS A 1 94 ? 2.715 11.861 21.973 1.00 94.12 94 CYS A N 1
ATOM 705 C CA . CYS A 1 94 ? 1.301 12.210 22.131 1.00 94.12 94 CYS A CA 1
ATOM 706 C C . CYS A 1 94 ? 0.755 11.987 23.547 1.00 94.12 94 CYS A C 1
ATOM 708 O O . CYS A 1 94 ? -0.443 12.162 23.758 1.00 94.12 94 CYS A O 1
ATOM 710 N N . ASP A 1 95 ? 1.603 11.562 24.490 1.00 95.62 95 ASP A N 1
ATOM 711 C CA . ASP A 1 95 ? 1.248 11.269 25.886 1.00 95.62 95 ASP A CA 1
ATOM 712 C C . ASP A 1 95 ? 0.148 10.199 26.059 1.00 95.62 95 ASP A C 1
ATOM 714 O O . ASP A 1 95 ? -0.475 10.075 27.116 1.00 95.62 95 ASP A O 1
ATOM 718 N N . VAL A 1 96 ? -0.088 9.371 25.034 1.00 97.44 96 VAL A N 1
ATOM 719 C CA . VAL A 1 96 ? -0.988 8.212 25.110 1.00 97.44 96 VAL A CA 1
ATOM 720 C C . VAL A 1 96 ? -0.171 6.960 25.455 1.00 97.44 96 VAL A C 1
ATOM 722 O O . VAL A 1 96 ? 0.801 6.656 24.767 1.00 97.44 96 VAL A O 1
ATOM 725 N N . PRO A 1 97 ? -0.545 6.163 26.474 1.00 98.31 97 PRO A N 1
ATOM 726 C CA . PRO A 1 97 ? 0.185 4.939 26.792 1.00 98.31 97 PRO A CA 1
ATOM 727 C C . PRO A 1 97 ? 0.207 3.943 25.624 1.00 98.31 97 PRO A C 1
ATOM 729 O O . PRO A 1 97 ? -0.830 3.626 25.039 1.00 98.31 97 PRO A O 1
ATOM 732 N N . ALA A 1 98 ? 1.371 3.348 25.354 1.00 98.38 98 ALA A N 1
ATOM 733 C CA . ALA A 1 98 ? 1.566 2.368 24.280 1.00 98.38 98 ALA A CA 1
ATOM 734 C C . ALA A 1 98 ? 0.596 1.164 24.358 1.00 98.38 98 ALA A C 1
ATOM 736 O O . ALA A 1 98 ? 0.184 0.604 23.338 1.00 98.38 98 ALA A O 1
ATOM 737 N N . GLN A 1 99 ? 0.198 0.766 25.572 1.00 98.38 99 GLN A N 1
ATOM 738 C CA . GLN A 1 99 ? -0.814 -0.272 25.796 1.00 98.38 99 GLN A CA 1
ATOM 739 C C . GLN A 1 99 ? -2.204 0.158 25.301 1.00 98.38 99 GLN A C 1
ATOM 741 O O . GLN A 1 99 ? -2.918 -0.652 24.711 1.00 98.38 99 GLN A O 1
ATOM 746 N N . ALA A 1 100 ? -2.586 1.420 25.518 1.00 98.44 100 ALA A N 1
ATOM 747 C CA . ALA A 1 100 ? -3.872 1.952 25.076 1.00 98.44 100 ALA A CA 1
ATOM 748 C C . ALA A 1 100 ? -3.952 2.006 23.544 1.00 98.44 100 ALA A C 1
ATOM 750 O O . ALA A 1 100 ? -4.955 1.579 22.979 1.00 98.44 100 ALA A O 1
ATOM 751 N N . MET A 1 101 ? -2.874 2.425 22.870 1.00 97.94 101 MET A N 1
ATOM 752 C CA . MET A 1 101 ? -2.798 2.418 21.402 1.00 97.94 101 MET A CA 1
ATOM 753 C C . MET A 1 101 ? -3.005 1.016 20.824 1.00 97.94 101 MET A C 1
ATOM 755 O O . MET A 1 101 ? -3.825 0.832 19.931 1.00 97.94 101 MET A O 1
ATOM 759 N N . ARG A 1 102 ? -2.301 0.009 21.365 1.00 98.06 102 ARG A N 1
ATOM 760 C CA . ARG A 1 102 ? -2.456 -1.388 20.924 1.00 98.06 102 ARG A CA 1
ATOM 761 C C . ARG A 1 102 ? -3.863 -1.906 21.142 1.00 98.06 102 ARG A C 1
ATOM 763 O O . ARG A 1 102 ? -4.400 -2.573 20.266 1.00 98.06 102 ARG A O 1
ATOM 770 N N . LYS A 1 103 ? -4.447 -1.601 22.301 1.00 98.31 103 LYS A N 1
ATOM 771 C CA . LYS A 1 103 ? -5.822 -1.980 22.614 1.00 98.31 103 LYS A CA 1
ATOM 772 C C . LYS A 1 103 ? -6.784 -1.422 21.561 1.00 98.31 103 LYS A C 1
ATOM 774 O O . LYS A 1 103 ? -7.497 -2.202 20.950 1.00 98.31 103 LYS A O 1
ATOM 779 N N . ILE A 1 104 ? -6.739 -0.114 21.305 1.00 97.44 104 ILE A N 1
ATOM 780 C CA . ILE A 1 104 ? -7.624 0.553 20.336 1.00 97.44 104 ILE A CA 1
ATOM 781 C C . ILE A 1 104 ? -7.413 0.001 18.920 1.00 97.44 104 ILE A C 1
ATOM 783 O O . ILE A 1 104 ? -8.385 -0.288 18.228 1.00 97.44 104 ILE A O 1
ATOM 787 N N . ALA A 1 105 ? -6.160 -0.181 18.494 1.00 96.44 105 ALA A N 1
ATOM 788 C CA . ALA A 1 105 ? -5.850 -0.730 17.175 1.00 96.44 105 ALA A CA 1
ATOM 789 C C . ALA A 1 105 ? -6.400 -2.155 17.003 1.00 96.44 105 ALA A C 1
ATOM 791 O O . ALA A 1 105 ? -7.039 -2.448 15.995 1.00 96.44 105 ALA A O 1
ATOM 792 N N . ASN A 1 106 ? -6.206 -3.026 17.997 1.00 97.38 106 ASN A N 1
ATOM 793 C CA . ASN A 1 106 ? -6.715 -4.396 17.950 1.00 97.38 106 ASN A CA 1
ATOM 794 C C . ASN A 1 106 ? -8.248 -4.439 18.012 1.00 97.38 106 ASN A C 1
ATOM 796 O O . ASN A 1 106 ? -8.849 -5.149 17.218 1.00 97.38 106 ASN A O 1
ATOM 800 N N . GLU A 1 107 ? -8.888 -3.630 18.864 1.00 97.50 107 GLU A N 1
ATOM 801 C CA . GLU A 1 107 ? -10.355 -3.513 18.907 1.00 97.50 107 GLU A CA 1
ATOM 802 C C . GLU A 1 107 ? -10.920 -3.055 17.552 1.00 97.50 107 GLU A C 1
ATOM 804 O O . GLU A 1 107 ? -11.912 -3.600 17.068 1.00 97.50 107 GLU A O 1
ATOM 809 N N . TYR A 1 108 ? -10.264 -2.096 16.891 1.00 97.50 108 TYR A N 1
ATOM 810 C CA . TYR A 1 108 ? -10.652 -1.667 15.549 1.00 97.50 108 TYR A CA 1
ATOM 811 C C . TYR A 1 108 ? -10.529 -2.810 14.530 1.00 97.50 108 TYR A C 1
ATOM 813 O O . TYR A 1 108 ? -11.436 -3.009 13.724 1.00 97.50 108 TYR A O 1
ATOM 821 N N . LEU A 1 109 ? -9.432 -3.578 14.564 1.00 95.81 109 LEU A N 1
ATOM 822 C CA . LEU A 1 109 ? -9.209 -4.717 13.666 1.00 95.81 109 LEU A CA 1
ATOM 823 C C . LEU A 1 109 ? -10.225 -5.845 13.886 1.00 95.81 109 LEU A C 1
ATOM 825 O O . LEU A 1 109 ? -10.790 -6.342 12.910 1.00 95.81 109 LEU A O 1
ATOM 829 N N . ASP A 1 110 ? -10.506 -6.196 15.142 1.00 96.12 110 ASP A N 1
ATOM 830 C CA . ASP A 1 110 ? -11.476 -7.233 15.519 1.00 96.12 110 ASP A CA 1
ATOM 831 C C . ASP A 1 110 ? -12.885 -6.907 15.000 1.00 96.12 110 ASP A C 1
ATOM 833 O O . ASP A 1 110 ? -13.648 -7.797 14.615 1.00 96.12 110 ASP A O 1
ATOM 837 N N . HIS A 1 111 ? -13.215 -5.615 14.927 1.00 96.88 111 HIS A N 1
ATOM 838 C CA . HIS A 1 111 ? -14.491 -5.130 14.414 1.00 96.88 111 HIS A CA 1
ATOM 839 C C . HIS A 1 111 ? -14.460 -4.718 12.935 1.00 96.88 111 HIS A C 1
ATOM 841 O O . HIS A 1 111 ? -15.516 -4.447 12.372 1.00 96.88 111 HIS A O 1
ATOM 847 N N . ALA A 1 112 ? -13.309 -4.704 12.255 1.00 95.00 112 ALA A N 1
ATOM 848 C CA . ALA A 1 112 ? -13.209 -4.174 10.891 1.00 95.00 112 ALA A CA 1
ATOM 849 C C . ALA A 1 112 ? -14.030 -4.960 9.853 1.00 95.00 112 ALA A C 1
ATOM 851 O O . ALA A 1 112 ? -14.412 -4.407 8.817 1.00 95.00 112 ALA A O 1
ATOM 852 N N . CYS A 1 113 ? -14.300 -6.245 10.123 1.00 94.94 113 CYS A N 1
ATOM 853 C CA . CYS A 1 113 ? -15.115 -7.131 9.284 1.00 94.94 113 CYS A CA 1
ATOM 854 C C . CYS A 1 113 ? -14.691 -7.135 7.800 1.00 94.94 113 CYS A C 1
ATOM 856 O O . CYS A 1 113 ? -15.521 -7.227 6.890 1.00 94.94 113 CYS A O 1
ATOM 858 N N . VAL A 1 114 ? -13.383 -7.032 7.533 1.00 91.88 114 VAL A N 1
ATOM 859 C CA . VAL A 1 114 ? -12.840 -6.979 6.169 1.00 91.88 114 VAL A CA 1
ATOM 860 C C . VAL A 1 114 ? -13.235 -8.240 5.399 1.00 91.88 114 VAL A C 1
ATOM 862 O O . VAL A 1 114 ? -13.048 -9.360 5.863 1.00 91.88 114 VAL A O 1
ATOM 865 N N . GLY A 1 115 ? -13.808 -8.050 4.209 1.00 91.62 115 GLY A N 1
ATOM 866 C CA . GLY A 1 115 ? -14.307 -9.137 3.361 1.00 91.62 115 GLY A CA 1
ATOM 867 C C . GLY A 1 115 ? -15.734 -9.603 3.672 1.00 91.62 115 GLY A C 1
ATOM 868 O O . GLY A 1 115 ? -16.316 -10.306 2.852 1.00 91.62 115 GLY A O 1
ATOM 869 N N . GLN A 1 116 ? -16.336 -9.176 4.787 1.00 95.75 116 GLN A N 1
ATOM 870 C CA . GLN A 1 116 ? -17.732 -9.498 5.097 1.00 95.75 116 GLN A CA 1
ATOM 871 C C . GLN A 1 116 ? -18.716 -8.631 4.294 1.00 95.75 116 GLN A C 1
ATOM 873 O O . GLN A 1 116 ? -18.379 -7.541 3.804 1.00 95.75 116 GLN A O 1
ATOM 878 N N . THR A 1 117 ? -19.953 -9.123 4.179 1.00 97.06 117 THR A N 1
ATOM 879 C CA . THR A 1 117 ? -21.069 -8.491 3.459 1.00 97.06 117 THR A CA 1
ATOM 880 C C . THR A 1 117 ? -22.340 -8.462 4.312 1.00 97.06 117 THR A C 1
ATOM 882 O O . THR A 1 117 ? -22.454 -9.196 5.291 1.00 97.06 117 THR A O 1
ATOM 885 N N . ILE A 1 118 ? -23.275 -7.581 3.957 1.00 97.56 118 ILE A N 1
ATOM 886 C CA . ILE A 1 118 ? -24.585 -7.402 4.591 1.00 97.56 118 ILE A CA 1
ATOM 887 C C . ILE A 1 118 ? -25.655 -7.175 3.513 1.00 97.56 118 ILE A C 1
ATOM 889 O O . ILE A 1 118 ? -25.374 -6.572 2.479 1.00 97.56 118 ILE A O 1
ATOM 893 N N . GLU A 1 119 ? -26.880 -7.638 3.756 1.00 97.81 119 GLU A N 1
ATOM 894 C CA . GLU A 1 119 ? -28.040 -7.390 2.892 1.00 97.81 119 GLU A CA 1
ATOM 895 C C . GLU A 1 119 ? -28.823 -6.161 3.363 1.00 97.81 119 GLU A C 1
ATOM 897 O O . GLU A 1 119 ? -29.268 -6.100 4.509 1.00 97.81 119 GLU A O 1
ATOM 902 N N . ILE A 1 120 ? -29.031 -5.190 2.469 1.00 96.06 120 ILE A N 1
ATOM 903 C CA . ILE A 1 120 ? -29.848 -3.996 2.727 1.00 96.06 120 ILE A CA 1
ATOM 904 C C . ILE A 1 120 ? -30.821 -3.822 1.562 1.00 96.06 120 ILE A C 1
ATOM 906 O O . ILE A 1 120 ? -30.404 -3.601 0.427 1.00 96.06 120 ILE A O 1
ATOM 910 N N . ASN A 1 121 ? -32.128 -3.908 1.831 1.00 96.19 121 ASN A N 1
ATOM 911 C CA . ASN A 1 121 ? -33.184 -3.785 0.814 1.00 96.19 121 ASN A CA 1
ATOM 912 C C . ASN A 1 121 ? -32.973 -4.715 -0.404 1.00 96.19 121 ASN A C 1
ATOM 914 O O . ASN A 1 121 ? -33.166 -4.302 -1.548 1.00 96.19 121 ASN A O 1
ATOM 918 N N . GLY A 1 122 ? -32.538 -5.957 -0.158 1.00 96.38 122 GLY A N 1
ATOM 919 C CA . GLY A 1 122 ? -32.275 -6.963 -1.196 1.00 96.38 122 GLY A CA 1
ATOM 920 C C . GLY A 1 122 ? -31.012 -6.718 -2.030 1.00 96.38 122 GLY A C 1
ATOM 921 O O . GLY A 1 122 ? -30.892 -7.273 -3.121 1.00 96.38 122 GLY A O 1
ATOM 922 N N . LYS A 1 123 ? -30.105 -5.848 -1.566 1.00 97.00 123 LYS A N 1
ATOM 923 C CA . LYS A 1 123 ? -28.790 -5.626 -2.173 1.00 97.00 123 LYS A CA 1
ATOM 924 C C . LYS A 1 123 ? -27.683 -6.059 -1.216 1.00 97.00 123 LYS A C 1
ATOM 926 O O . LYS A 1 123 ? -27.590 -5.535 -0.103 1.00 97.00 123 LYS A O 1
ATOM 931 N N . THR A 1 124 ? -26.780 -6.901 -1.712 1.00 97.38 124 THR A N 1
ATOM 932 C CA . THR A 1 124 ? -25.530 -7.248 -1.031 1.00 97.38 124 THR A CA 1
ATOM 933 C C . THR A 1 124 ? -24.573 -6.060 -1.049 1.00 97.38 124 THR A C 1
ATOM 935 O O . THR A 1 124 ? -24.187 -5.567 -2.112 1.00 97.38 124 THR A O 1
ATOM 938 N N . MET A 1 125 ? -24.156 -5.607 0.128 1.00 95.56 125 MET A N 1
ATOM 939 C CA . MET A 1 125 ? -23.193 -4.524 0.309 1.00 95.56 125 MET A CA 1
ATOM 940 C C . MET A 1 125 ? -22.022 -4.979 1.187 1.00 95.56 125 MET A C 1
ATOM 942 O O . MET A 1 125 ? -22.172 -5.907 1.981 1.00 95.56 125 MET A O 1
ATOM 946 N N . PRO A 1 126 ? -20.843 -4.344 1.093 1.00 94.25 126 PRO A N 1
ATOM 947 C CA . PRO A 1 126 ? -19.754 -4.630 2.017 1.00 94.25 126 PRO A CA 1
ATOM 948 C C . PRO A 1 126 ? -20.125 -4.217 3.451 1.00 94.25 126 PRO A C 1
ATOM 950 O O . PRO A 1 126 ? -20.553 -3.088 3.677 1.00 94.25 126 PRO A O 1
ATOM 953 N N . TYR A 1 127 ? -19.928 -5.106 4.427 1.00 96.06 127 TYR A N 1
ATOM 954 C CA . TYR A 1 127 ? -20.163 -4.793 5.838 1.00 96.06 127 TYR A CA 1
ATOM 955 C C . TYR A 1 127 ? -18.934 -4.100 6.436 1.00 96.06 127 TYR A C 1
ATOM 957 O O . TYR A 1 127 ? -17.843 -4.670 6.430 1.00 96.06 127 TYR A O 1
ATOM 965 N N . ARG A 1 128 ? -19.085 -2.847 6.881 1.00 94.25 128 ARG A N 1
ATOM 966 C CA . ARG A 1 128 ? -17.992 -1.985 7.370 1.00 94.25 128 ARG A CA 1
ATOM 967 C C . ARG A 1 128 ? -18.442 -1.232 8.631 1.00 94.25 128 ARG A C 1
ATOM 969 O O . ARG A 1 128 ? -18.849 -0.080 8.526 1.00 94.25 128 ARG A O 1
ATOM 976 N N . PRO A 1 129 ? -18.456 -1.881 9.807 1.00 96.00 129 PRO A N 1
ATOM 977 C CA . PRO A 1 129 ? -19.044 -1.295 11.015 1.00 96.00 129 PRO A CA 1
ATOM 978 C C . PRO A 1 129 ? -18.093 -0.362 11.779 1.00 96.00 129 PRO A C 1
ATOM 980 O O . PRO A 1 129 ? -18.518 0.294 12.725 1.00 96.00 129 PRO A O 1
ATOM 983 N N . VAL A 1 130 ? -16.822 -0.292 11.381 1.00 96.50 130 VAL A N 1
ATOM 984 C CA . VAL A 1 130 ? -15.834 0.626 11.958 1.00 96.50 130 VAL A CA 1
ATOM 985 C C . VAL A 1 130 ? -15.679 1.870 11.094 1.00 96.50 130 VAL A C 1
ATOM 987 O O . VAL A 1 130 ? -15.761 1.805 9.866 1.00 96.50 130 VAL A O 1
ATOM 990 N N . ALA A 1 131 ? -15.432 3.003 11.742 1.00 94.38 131 ALA A N 1
ATOM 991 C CA . ALA A 1 131 ? -15.165 4.269 11.081 1.00 94.38 131 ALA A CA 1
ATOM 992 C C . ALA A 1 131 ? -14.227 5.128 11.934 1.00 94.38 131 ALA A C 1
ATOM 994 O O . ALA A 1 131 ? -14.303 5.114 13.163 1.00 94.38 131 ALA A O 1
ATOM 995 N N . VAL A 1 132 ? -13.392 5.926 11.271 1.00 92.12 132 VAL A N 1
ATOM 996 C CA . VAL A 1 132 ? -12.648 7.024 11.893 1.00 92.12 132 VAL A CA 1
ATOM 997 C C . VAL A 1 132 ? -13.400 8.313 11.582 1.00 92.12 132 VAL A C 1
ATOM 999 O O . VAL A 1 132 ? -13.625 8.642 10.419 1.00 92.12 132 VAL A O 1
ATOM 1002 N N . THR A 1 133 ? -13.835 9.030 12.620 1.00 89.88 133 THR A N 1
ATOM 1003 C CA . THR A 1 133 ? -14.523 10.319 12.461 1.00 89.88 133 THR A CA 1
ATOM 1004 C C . THR A 1 133 ? -13.575 11.446 12.810 1.00 89.88 133 THR A C 1
ATOM 1006 O O . THR A 1 133 ? -13.016 11.498 13.902 1.00 89.88 133 THR A O 1
ATOM 1009 N N . LEU A 1 134 ? -13.428 12.364 11.868 1.00 87.75 134 LEU A N 1
ATOM 1010 C CA . LEU A 1 134 ? -12.480 13.456 11.928 1.00 87.75 134 LEU A CA 1
ATOM 1011 C C . LEU A 1 134 ? -13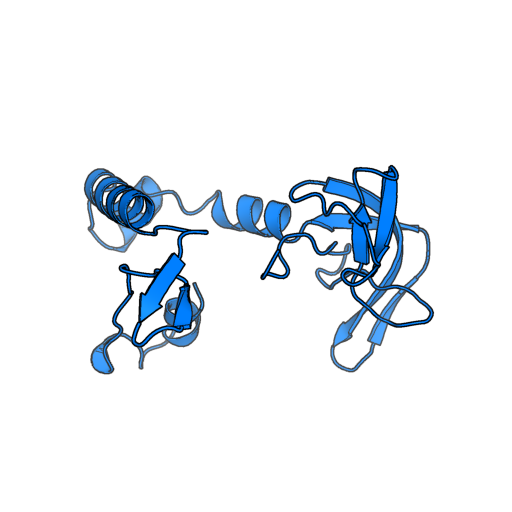.222 14.795 12.021 1.00 87.75 134 LEU A C 1
ATOM 1013 O O . LEU A 1 134 ? -14.170 15.048 11.279 1.00 87.75 134 LEU A O 1
ATOM 1017 N N . GLY A 1 135 ? -12.805 15.649 12.958 1.00 85.62 135 GLY A N 1
ATOM 1018 C CA . GLY A 1 135 ? -13.413 16.957 13.208 1.00 85.62 135 GLY A CA 1
ATOM 1019 C C . GLY A 1 135 ? -12.597 18.113 12.628 1.00 85.62 135 GLY A C 1
ATOM 1020 O O . GLY A 1 135 ? -11.376 18.039 12.521 1.00 85.62 135 GLY A O 1
ATOM 1021 N N . LYS A 1 136 ? -13.268 19.230 12.312 1.00 82.06 136 LYS A N 1
ATOM 1022 C CA . LYS A 1 136 ? -12.636 20.423 11.717 1.00 82.06 136 LYS A CA 1
ATOM 1023 C C . LYS A 1 136 ? -11.454 20.958 12.535 1.00 82.06 136 LYS A C 1
ATOM 1025 O O . LYS A 1 136 ? -10.486 21.429 11.962 1.00 82.06 136 LYS A O 1
ATOM 1030 N N . THR A 1 137 ? -11.529 20.963 13.860 1.00 75.31 137 THR A N 1
ATOM 1031 C CA . THR A 1 137 ? -10.558 21.683 14.702 1.00 75.31 137 THR A CA 1
ATOM 1032 C C . THR A 1 137 ? -9.171 21.047 14.725 1.00 75.31 137 THR A C 1
ATOM 1034 O O . THR A 1 137 ? -8.187 21.777 14.740 1.00 75.31 137 THR A O 1
ATOM 1037 N N . VAL A 1 138 ? -9.084 19.717 14.681 1.00 73.06 138 VAL A N 1
ATOM 1038 C CA . VAL A 1 138 ? -7.815 18.976 14.796 1.00 73.06 138 VAL A CA 1
ATOM 1039 C C . VAL A 1 138 ? -7.077 18.802 13.463 1.00 73.06 138 VAL A C 1
ATOM 1041 O O . VAL A 1 138 ? -5.896 18.480 13.472 1.00 73.06 138 VAL A O 1
ATOM 1044 N N . ASN A 1 139 ? -7.727 19.098 12.329 1.00 83.00 139 ASN A N 1
ATOM 1045 C CA . ASN A 1 139 ? -7.184 18.819 10.989 1.00 83.00 139 ASN A CA 1
ATOM 1046 C C . ASN A 1 139 ? -6.910 20.065 10.130 1.00 83.00 139 ASN A C 1
ATOM 1048 O O . ASN A 1 139 ? -6.555 19.933 8.964 1.00 83.00 139 ASN A O 1
ATOM 1052 N N . ASN A 1 140 ? -7.076 21.276 10.671 1.00 85.06 140 ASN A N 1
ATOM 1053 C CA . ASN A 1 140 ? -6.774 22.518 9.935 1.00 85.06 140 ASN A CA 1
ATOM 1054 C C . ASN A 1 140 ? -5.311 22.963 10.073 1.00 85.06 140 ASN A C 1
ATOM 1056 O O . ASN A 1 140 ? -4.906 23.948 9.457 1.00 85.06 140 ASN A O 1
ATOM 1060 N N . GLY A 1 141 ? -4.558 22.313 10.960 1.00 84.19 141 GLY A N 1
ATOM 1061 C CA . GLY A 1 141 ? -3.168 22.641 11.230 1.00 84.19 141 GLY A CA 1
ATOM 1062 C C . GLY A 1 141 ? -2.208 22.028 10.216 1.00 84.19 141 GLY A C 1
ATOM 1063 O O . GLY A 1 141 ? -2.577 21.224 9.360 1.00 84.19 141 GLY A O 1
ATOM 1064 N N . TRP A 1 142 ? -0.941 22.394 10.367 1.00 86.00 142 TRP A N 1
ATOM 1065 C CA . TRP A 1 142 ? 0.167 21.726 9.696 1.00 86.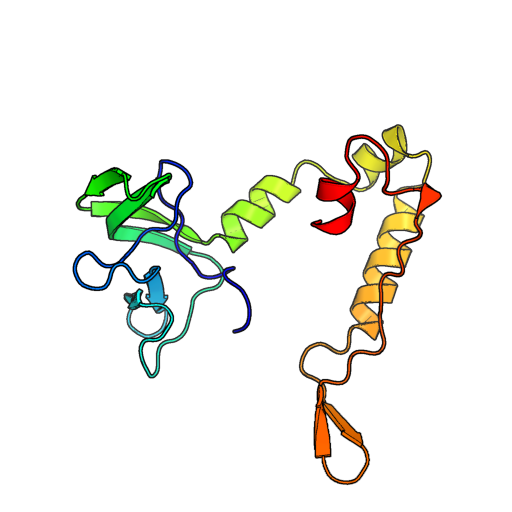00 142 TRP A CA 1
ATOM 1066 C C . TRP A 1 142 ? 0.165 20.241 10.080 1.00 86.00 142 TRP A C 1
ATOM 1068 O O . TRP A 1 142 ? 0.026 19.923 11.260 1.00 86.00 142 TRP A O 1
ATOM 1078 N N . GLY A 1 143 ? 0.270 19.343 9.099 1.00 85.69 143 GLY A N 1
ATOM 1079 C CA . GLY A 1 143 ? 0.136 17.898 9.321 1.00 85.69 143 GLY A CA 1
ATOM 1080 C C . GLY A 1 143 ? -1.293 17.353 9.181 1.00 85.69 143 GLY A C 1
ATOM 1081 O O . GLY A 1 143 ? -1.499 16.145 9.269 1.00 85.69 143 GLY A O 1
ATOM 1082 N N . GLY A 1 144 ? -2.305 18.212 8.994 1.00 88.38 144 GLY A N 1
ATOM 1083 C CA . GLY A 1 144 ? -3.704 17.782 8.903 1.00 88.38 144 GLY A CA 1
ATOM 1084 C C . GLY A 1 144 ? -4.002 16.925 7.670 1.00 88.38 144 GLY A C 1
ATOM 1085 O O . GLY A 1 144 ? -4.808 15.998 7.749 1.00 88.38 144 GLY A O 1
ATOM 1086 N N . TYR A 1 145 ? -3.324 17.198 6.551 1.00 87.62 145 TYR A N 1
ATOM 1087 C CA . TYR A 1 145 ? -3.422 16.387 5.337 1.00 87.62 145 TYR A CA 1
ATOM 1088 C C . TYR A 1 145 ? -2.866 14.979 5.577 1.00 87.62 145 TYR A C 1
ATOM 1090 O O . TYR A 1 145 ? -3.543 13.992 5.305 1.00 87.62 145 TYR A O 1
ATOM 1098 N N . GLU A 1 146 ? -1.673 14.896 6.159 1.00 88.75 146 GLU A N 1
ATOM 1099 C CA . GLU A 1 146 ? -0.975 13.658 6.489 1.00 88.75 146 GLU A CA 1
ATOM 1100 C C . GLU A 1 146 ? -1.776 12.825 7.497 1.00 88.75 146 GLU A C 1
ATOM 11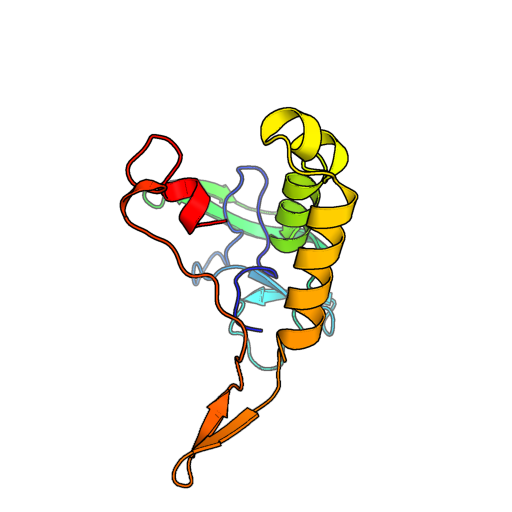02 O O . GLU A 1 146 ? -1.928 11.624 7.308 1.00 88.75 146 GLU A O 1
ATOM 1107 N N . CYS A 1 147 ? -2.367 13.466 8.511 1.00 86.69 147 CYS A N 1
ATOM 1108 C CA . CYS A 1 147 ? -3.253 12.828 9.489 1.00 86.69 147 CYS A CA 1
ATOM 1109 C C . CYS A 1 147 ? -4.498 12.198 8.843 1.00 86.69 147 CYS A C 1
ATOM 1111 O O . CYS A 1 147 ? -4.925 11.124 9.248 1.00 86.69 147 CYS A O 1
ATOM 1113 N N . CYS A 1 148 ? -5.090 12.855 7.839 1.00 87.62 148 CYS A N 1
ATOM 1114 C CA . CYS A 1 148 ? -6.256 12.314 7.133 1.00 87.62 148 CYS A CA 1
ATOM 1115 C C . CYS A 1 148 ? -5.893 11.206 6.136 1.00 87.62 148 CYS A C 1
ATOM 1117 O O . CYS A 1 148 ? -6.773 10.448 5.732 1.00 87.62 148 CYS A O 1
ATOM 1119 N N . TRP A 1 149 ? -4.644 11.183 5.669 1.00 85.81 149 TRP A N 1
ATOM 1120 C CA . TRP A 1 149 ? -4.178 10.243 4.653 1.00 85.81 149 TRP A CA 1
ATOM 1121 C C . TRP A 1 149 ? -3.597 8.953 5.246 1.00 85.81 149 TRP A C 1
ATOM 1123 O O . TRP A 1 149 ? -3.653 7.918 4.581 1.00 85.81 149 TRP A O 1
ATOM 1133 N N . ALA A 1 150 ? -3.044 9.025 6.461 1.00 83.00 150 ALA A N 1
ATOM 1134 C CA . ALA A 1 150 ? -2.552 7.884 7.237 1.00 83.00 150 ALA A CA 1
ATOM 1135 C C . ALA A 1 150 ? -3.687 6.946 7.687 1.00 83.00 150 ALA A C 1
ATOM 1137 O O . ALA A 1 150 ? -3.453 5.715 7.662 1.00 83.00 150 ALA A O 1
#